Protein AF-A0A2I5HT33-F1 (afdb_monomer_lite)

Organism: Faucicola osloensis (NCBI:txid34062)

Secondary structure (DSSP, 8-state):
-------------------------------B--SS--TTSEEEPBSEEEEEEEEE---TT-TT-S-SSEEEE-HHHHTTS---GGG--TT--EEEETT-SSHHHHHHHTT----TTSEE--EEEEEEEEEEEEE-S--S---EEEEEEEEEE----EEPPPTT-

Radius of gyration: 26.18 Å; chains: 1; bounding box: 83×43×83 Å

Sequence (165 aa):
MINSTHRFTASITLLVAASLVSFTTNAQIPLKAPKKANKDGLYYYTGSVTVSGNAEFTHPEDDITPCFLCFHADSASSKLIPRVKSDGREGNAWFTFSNGEFKNNTYRLLDMSINTNKCYAPLPMTVQINNYRADLAETETIDDAKLVKVIKKGNLKEVKCTENF

Structure (mmCIF, N/CA/C/O backbone):
data_AF-A0A2I5HT33-F1
#
_entry.id   AF-A0A2I5HT33-F1
#
loop_
_atom_site.group_PDB
_atom_site.id
_atom_site.type_symbol
_atom_site.label_atom_id
_atom_site.label_alt_id
_atom_site.label_comp_id
_atom_site.label_asym_id
_atom_site.label_entity_id
_atom_site.label_seq_id
_atom_site.pdbx_PDB_ins_code
_atom_site.Cartn_x
_atom_site.Cartn_y
_atom_site.Cartn_z
_atom_site.occupancy
_atom_site.B_iso_or_equiv
_atom_site.auth_seq_id
_atom_site.auth_comp_id
_atom_site.auth_asym_id
_atom_site.auth_atom_id
_atom_site.pdbx_PDB_model_num
ATOM 1 N N . MET A 1 1 ? -66.513 -2.764 63.919 1.00 42.09 1 MET A N 1
ATOM 2 C CA . MET A 1 1 ? -65.987 -3.795 62.994 1.00 42.09 1 MET A CA 1
ATOM 3 C C . MET A 1 1 ? -66.628 -3.468 61.647 1.00 42.09 1 MET A C 1
ATOM 5 O O . MET A 1 1 ? -67.842 -3.418 61.622 1.00 42.09 1 MET A O 1
ATOM 9 N N . ILE A 1 2 ? -65.967 -3.045 60.569 1.00 40.34 2 ILE A N 1
ATOM 10 C CA . ILE A 1 2 ? -64.711 -3.466 59.935 1.00 40.34 2 ILE A CA 1
ATOM 11 C C . ILE A 1 2 ? -64.118 -2.253 59.178 1.00 40.34 2 ILE A C 1
ATOM 13 O O . ILE A 1 2 ? -64.851 -1.494 58.552 1.00 40.34 2 ILE A O 1
ATOM 17 N N . ASN A 1 3 ? -62.794 -2.093 59.264 1.00 42.59 3 ASN A N 1
ATOM 18 C CA . ASN A 1 3 ? -61.955 -1.197 58.457 1.00 42.59 3 ASN A CA 1
ATOM 19 C C . ASN A 1 3 ? -61.896 -1.678 56.998 1.00 42.59 3 ASN A C 1
ATOM 21 O O . ASN A 1 3 ? -61.686 -2.868 56.780 1.00 42.59 3 ASN A O 1
ATOM 25 N N . SER A 1 4 ? -61.914 -0.776 56.013 1.00 40.22 4 SER A N 1
ATOM 26 C CA . SER A 1 4 ? -61.294 -1.063 54.709 1.00 40.22 4 SER A CA 1
ATOM 27 C C . SER A 1 4 ? -60.836 0.222 54.022 1.00 40.22 4 SER A C 1
ATOM 29 O O . SER A 1 4 ? -61.619 0.954 53.423 1.00 40.22 4 SER A O 1
ATOM 31 N N . THR A 1 5 ? -59.542 0.505 54.137 1.00 48.00 5 THR A N 1
ATOM 32 C CA . THR A 1 5 ? -58.817 1.498 53.344 1.00 48.00 5 THR A CA 1
ATOM 33 C C . THR A 1 5 ? -58.177 0.783 52.155 1.00 48.00 5 THR A C 1
ATOM 35 O O . THR A 1 5 ? -57.233 0.012 52.314 1.00 48.00 5 THR A O 1
ATOM 38 N N . HIS A 1 6 ? -58.679 1.035 50.946 1.00 40.09 6 HIS A N 1
ATOM 39 C CA . HIS A 1 6 ? -58.070 0.529 49.717 1.00 40.09 6 HIS A CA 1
ATOM 40 C C . HIS A 1 6 ? -56.838 1.369 49.358 1.00 40.09 6 HIS A C 1
ATOM 42 O O . HIS A 1 6 ? -56.948 2.549 49.029 1.00 40.09 6 HIS A O 1
ATOM 48 N N . ARG A 1 7 ? -55.650 0.759 49.426 1.00 46.00 7 ARG A N 1
ATOM 49 C CA . ARG A 1 7 ? -54.407 1.318 48.882 1.00 46.00 7 ARG A CA 1
ATOM 50 C C . ARG A 1 7 ? -54.241 0.835 47.442 1.00 46.00 7 ARG A C 1
ATOM 52 O O . ARG A 1 7 ? -54.091 -0.359 47.212 1.00 46.00 7 ARG A O 1
ATOM 59 N N . PHE A 1 8 ? -54.251 1.763 46.489 1.00 44.84 8 PHE A N 1
ATOM 60 C CA . PHE A 1 8 ? -53.827 1.512 45.112 1.00 44.84 8 PHE A CA 1
ATOM 61 C C . PHE A 1 8 ? -52.299 1.587 45.042 1.00 44.84 8 PHE A C 1
ATOM 63 O O . PHE A 1 8 ? -51.712 2.662 45.132 1.00 44.84 8 PHE A O 1
ATOM 70 N N . THR A 1 9 ? -51.643 0.442 44.893 1.00 46.91 9 THR A N 1
ATOM 71 C CA . THR A 1 9 ? -50.237 0.355 44.485 1.00 46.91 9 THR A CA 1
ATOM 72 C C . THR A 1 9 ? -50.165 0.354 42.962 1.00 46.91 9 THR A C 1
ATOM 74 O O . THR A 1 9 ? -50.512 -0.637 42.325 1.00 46.91 9 THR A O 1
ATOM 77 N N . ALA A 1 10 ? -49.724 1.468 42.377 1.00 43.59 10 ALA A N 1
ATOM 78 C CA . ALA A 1 10 ? -49.346 1.547 40.972 1.00 43.59 10 ALA A CA 1
ATOM 79 C C . ALA A 1 10 ? -47.898 1.057 40.820 1.00 43.59 10 ALA A C 1
ATOM 81 O O . ALA A 1 10 ? -46.959 1.708 41.278 1.00 43.59 10 ALA A O 1
ATOM 82 N N . SER A 1 11 ? -47.711 -0.111 40.208 1.00 45.34 11 SER A N 1
ATOM 83 C CA . SER A 1 11 ? -46.389 -0.621 39.843 1.00 45.34 11 SER A CA 1
ATOM 84 C C . SER A 1 11 ? -45.917 0.055 38.555 1.00 45.34 11 SER A C 1
ATOM 86 O O . SER A 1 11 ? -46.491 -0.154 37.491 1.00 45.34 11 SER A O 1
ATOM 88 N N . ILE A 1 12 ? -44.863 0.866 38.652 1.00 51.16 12 ILE A N 1
ATOM 89 C CA . ILE A 1 12 ? -44.144 1.429 37.503 1.00 51.16 12 ILE A CA 1
ATOM 90 C C . ILE A 1 12 ? -43.200 0.345 36.979 1.00 51.16 12 ILE A C 1
ATOM 92 O O . ILE A 1 12 ? -42.192 0.029 37.609 1.00 51.16 12 ILE A O 1
ATOM 96 N N . THR A 1 13 ? -43.532 -0.252 35.837 1.00 50.88 13 THR A N 1
ATOM 97 C CA . THR A 1 13 ? -42.639 -1.178 35.131 1.00 50.88 13 THR A CA 1
ATOM 98 C C . THR A 1 13 ? -41.750 -0.372 34.187 1.00 50.88 13 THR A C 1
ATOM 100 O 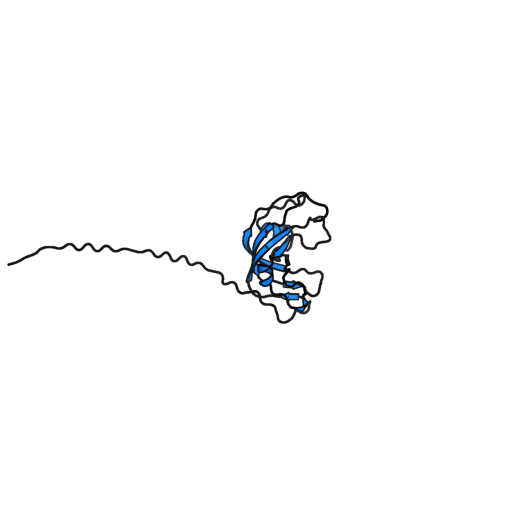O . THR A 1 13 ? -42.196 0.093 33.141 1.00 50.88 13 THR A O 1
ATOM 103 N N . LEU A 1 14 ? -40.488 -0.173 34.567 1.00 45.00 14 LEU A N 1
ATOM 104 C CA . LEU A 1 14 ? -39.481 0.475 33.728 1.00 45.00 14 LEU A CA 1
ATOM 105 C C . LEU A 1 14 ? -38.883 -0.577 32.774 1.00 45.00 14 LEU A C 1
ATOM 107 O O . LEU A 1 14 ? -38.038 -1.373 33.179 1.00 45.00 14 LEU A O 1
ATOM 111 N N . LEU A 1 15 ? -39.337 -0.621 31.517 1.00 46.19 15 LEU A N 1
ATOM 112 C CA . LEU A 1 15 ? -38.682 -1.418 30.474 1.00 46.19 15 LEU A CA 1
ATOM 113 C C . LEU A 1 15 ? -37.423 -0.681 29.995 1.00 46.19 15 LEU A C 1
ATOM 115 O O . LEU A 1 15 ? -37.506 0.300 29.260 1.00 46.19 15 LEU A O 1
ATOM 119 N N . VAL A 1 16 ? -36.249 -1.168 30.394 1.00 50.69 16 VAL A N 1
ATOM 120 C CA . VAL A 1 16 ? -34.968 -0.745 29.815 1.00 50.69 16 VAL A CA 1
ATOM 121 C C . VAL A 1 16 ? -34.714 -1.600 28.575 1.00 50.69 16 VAL A C 1
ATOM 123 O O . VAL A 1 16 ? -34.334 -2.765 28.675 1.00 50.69 16 VAL A O 1
ATOM 126 N N . ALA A 1 17 ? -34.950 -1.032 27.393 1.00 54.75 17 ALA A N 1
ATOM 127 C CA . ALA A 1 17 ? -34.576 -1.652 26.128 1.00 54.75 17 ALA A CA 1
ATOM 128 C C . ALA A 1 17 ? -33.052 -1.550 25.941 1.00 54.75 17 ALA A C 1
ATOM 130 O O . ALA A 1 17 ? -32.533 -0.541 25.468 1.00 54.75 17 ALA A O 1
ATOM 131 N N . ALA A 1 18 ? -32.321 -2.591 26.340 1.00 53.06 18 ALA A N 1
ATOM 132 C CA . ALA A 1 18 ? -30.905 -2.734 26.027 1.00 53.06 18 ALA A CA 1
ATOM 133 C C . ALA A 1 18 ? -30.754 -3.165 24.558 1.00 53.06 18 ALA A C 1
ATOM 135 O O . ALA A 1 18 ? -30.772 -4.351 24.232 1.00 53.06 18 ALA A O 1
ATOM 136 N N . SER A 1 19 ? -30.635 -2.198 23.651 1.00 53.69 19 SER A N 1
ATOM 137 C CA . SER A 1 19 ? -30.262 -2.448 22.259 1.00 53.69 19 SER A CA 1
ATOM 138 C C . SER A 1 19 ? -28.804 -2.912 22.196 1.00 53.69 19 SER A C 1
ATOM 140 O O . SER A 1 19 ? -27.875 -2.104 22.220 1.00 53.69 19 SER A O 1
ATOM 142 N N . LEU A 1 20 ? -28.608 -4.231 22.145 1.00 50.53 20 LEU A N 1
ATOM 143 C CA . LEU A 1 20 ? -27.329 -4.878 21.860 1.00 50.53 20 LEU A CA 1
ATOM 144 C C . LEU A 1 20 ? -26.920 -4.555 20.419 1.00 50.53 20 LEU A C 1
ATOM 146 O O . LEU A 1 20 ? -27.348 -5.209 19.471 1.00 50.53 20 LEU A O 1
ATOM 150 N N . VAL A 1 21 ? -26.085 -3.533 20.247 1.00 54.97 21 VAL A N 1
ATOM 151 C CA . VAL A 1 21 ? -25.397 -3.300 18.977 1.00 54.97 21 VAL A CA 1
ATOM 152 C C . VAL A 1 21 ? -24.283 -4.340 18.890 1.00 54.97 21 VAL A C 1
ATOM 154 O O . VAL A 1 21 ? -23.223 -4.192 19.497 1.00 54.97 21 VAL A O 1
ATOM 157 N N . SER A 1 22 ? -24.539 -5.445 18.191 1.00 42.88 22 SER A N 1
ATOM 158 C CA . SER A 1 22 ? -23.513 -6.440 17.883 1.00 42.88 22 SER A CA 1
ATOM 159 C C . SER A 1 22 ? -22.503 -5.829 16.912 1.00 42.88 22 SER A C 1
ATOM 161 O O . SER A 1 22 ? -22.657 -5.909 15.696 1.00 42.88 22 SER A O 1
ATOM 163 N N . PHE A 1 23 ? -21.450 -5.208 17.440 1.00 48.16 23 PHE A N 1
ATOM 164 C CA . PHE A 1 23 ? -20.269 -4.890 16.648 1.00 48.16 23 PHE A CA 1
ATOM 165 C C . PHE A 1 23 ? -19.558 -6.208 16.337 1.00 48.16 23 PHE A C 1
ATOM 167 O O . PHE A 1 23 ? -18.819 -6.736 17.165 1.00 48.16 23 PHE A O 1
ATOM 174 N N . THR A 1 24 ? -19.783 -6.768 15.148 1.00 44.75 24 THR A N 1
ATOM 175 C CA . THR A 1 24 ? -18.932 -7.839 14.624 1.00 44.75 24 THR A CA 1
ATOM 176 C C . THR A 1 24 ? -17.571 -7.229 14.304 1.00 44.75 24 THR A C 1
ATOM 178 O O . THR A 1 24 ? -17.314 -6.765 13.189 1.00 44.75 24 THR A O 1
ATOM 181 N N . THR A 1 25 ? -16.692 -7.157 15.299 1.00 50.66 25 THR A N 1
ATOM 182 C CA . THR A 1 25 ? -15.283 -6.878 15.059 1.00 50.66 25 THR A CA 1
ATOM 183 C C . THR A 1 25 ? -14.724 -8.092 14.324 1.00 50.66 25 THR A C 1
ATOM 185 O O . THR A 1 25 ? -14.567 -9.169 14.892 1.00 50.66 25 THR A O 1
ATOM 188 N N . ASN A 1 26 ? -14.477 -7.956 13.018 1.00 55.03 26 ASN A N 1
ATOM 189 C CA . ASN A 1 26 ? -13.692 -8.950 12.290 1.00 55.03 26 ASN A CA 1
ATOM 190 C C . ASN A 1 26 ? -12.334 -9.024 12.993 1.00 55.03 26 ASN A C 1
ATOM 192 O O . ASN A 1 26 ? -11.551 -8.075 12.905 1.00 55.03 26 ASN A O 1
ATOM 196 N N . ALA A 1 27 ? -12.091 -10.104 13.738 1.00 56.97 27 ALA A N 1
ATOM 197 C CA . ALA A 1 27 ? -10.842 -10.305 14.449 1.00 56.97 27 ALA A CA 1
ATOM 198 C C . ALA A 1 27 ? -9.693 -10.236 13.434 1.00 56.97 27 ALA A C 1
ATOM 200 O O . ALA A 1 27 ? -9.625 -11.033 12.497 1.00 56.97 27 ALA A O 1
ATOM 201 N N . GLN A 1 28 ? -8.822 -9.238 13.579 1.00 69.38 28 GLN A N 1
ATOM 202 C CA . GLN A 1 28 ? -7.621 -9.128 12.761 1.00 69.38 28 GLN A CA 1
ATOM 203 C C . GLN A 1 28 ? -6.701 -10.293 13.127 1.00 69.38 28 GLN A C 1
ATOM 205 O O . GLN A 1 28 ? -6.290 -10.427 14.277 1.00 69.38 28 GLN A O 1
ATOM 210 N N . ILE A 1 29 ? -6.397 -11.150 12.155 1.00 78.69 29 ILE A N 1
ATOM 211 C CA . ILE A 1 29 ? -5.410 -12.219 12.316 1.00 78.69 29 ILE A CA 1
ATOM 212 C C . ILE A 1 29 ? -4.091 -11.657 11.791 1.00 78.69 29 ILE A C 1
ATOM 214 O O . ILE A 1 29 ? -3.992 -11.497 10.579 1.00 78.69 29 ILE A O 1
ATOM 218 N N . PRO A 1 30 ? -3.082 -11.368 12.630 1.00 84.56 30 PRO A N 1
ATOM 219 C CA . PRO A 1 30 ? -1.827 -10.787 12.159 1.00 84.56 30 PRO A CA 1
ATOM 220 C C . PRO A 1 30 ? -1.242 -11.574 10.986 1.00 84.56 30 PRO A C 1
ATOM 222 O O . PRO A 1 30 ? -1.334 -12.807 10.966 1.00 84.56 30 PRO A O 1
ATOM 225 N N . LEU A 1 31 ? -0.641 -10.870 10.023 1.00 87.88 31 LEU A N 1
ATOM 226 C CA . LEU A 1 31 ? 0.061 -11.529 8.928 1.00 87.88 31 LEU A CA 1
ATOM 227 C C . LEU A 1 31 ? 1.173 -12.418 9.493 1.00 87.88 31 LEU A C 1
ATOM 229 O O . LEU A 1 31 ? 1.897 -12.028 10.409 1.00 87.88 31 LEU A O 1
ATOM 233 N N . LYS A 1 32 ? 1.303 -13.626 8.945 1.00 85.88 32 LYS A N 1
ATOM 234 C CA . LYS A 1 32 ? 2.338 -14.588 9.333 1.00 85.88 32 LYS A CA 1
ATOM 235 C C . LYS A 1 32 ? 3.192 -14.947 8.131 1.00 85.88 32 LYS A C 1
ATOM 237 O O . LYS A 1 32 ? 2.658 -15.387 7.114 1.00 85.88 32 LYS A O 1
ATOM 242 N N . ALA A 1 33 ? 4.504 -14.778 8.284 1.00 82.19 33 ALA A N 1
ATOM 243 C CA . ALA A 1 33 ? 5.479 -15.195 7.288 1.00 82.19 33 ALA A CA 1
ATOM 244 C C . ALA A 1 33 ? 5.497 -16.723 7.152 1.00 82.19 33 ALA A C 1
ATOM 246 O O . ALA A 1 33 ? 5.469 -17.424 8.174 1.00 82.19 33 ALA A O 1
ATOM 247 N N . PRO A 1 34 ? 5.570 -17.263 5.924 1.00 81.06 34 PRO A N 1
ATOM 248 C CA . PRO A 1 34 ? 5.811 -18.681 5.749 1.00 81.06 34 PRO A CA 1
ATOM 249 C C . PRO A 1 34 ? 7.261 -19.007 6.136 1.00 81.06 34 PRO A C 1
ATOM 251 O O . PRO A 1 34 ? 8.149 -18.156 6.109 1.00 81.06 34 PRO A O 1
ATOM 254 N N . LYS A 1 35 ? 7.522 -20.269 6.496 1.00 77.69 35 LYS A N 1
ATOM 255 C CA . LYS A 1 35 ? 8.880 -20.715 6.863 1.00 77.69 35 LYS A CA 1
ATOM 256 C C . LYS A 1 35 ? 9.836 -20.779 5.667 1.00 77.69 35 LYS A C 1
ATOM 258 O O . LYS A 1 35 ? 11.045 -20.791 5.874 1.00 77.69 35 LYS A O 1
ATOM 263 N N . LYS A 1 36 ? 9.301 -20.913 4.451 1.00 76.69 36 LYS A N 1
ATOM 264 C CA . LYS A 1 36 ? 10.038 -21.034 3.188 1.00 76.69 36 LYS A CA 1
ATOM 265 C C . LYS A 1 36 ? 9.211 -20.423 2.057 1.00 76.69 36 LYS A C 1
ATOM 267 O O . LYS A 1 36 ? 7.982 -20.422 2.147 1.00 76.69 36 LYS A O 1
ATOM 272 N N . ALA A 1 37 ? 9.892 -19.968 1.011 1.00 79.31 37 ALA A N 1
ATOM 273 C CA . ALA A 1 37 ? 9.272 -19.619 -0.260 1.00 79.31 37 ALA A CA 1
ATOM 274 C C . ALA A 1 37 ? 8.588 -20.835 -0.911 1.00 79.31 37 ALA A C 1
ATOM 276 O O . ALA A 1 37 ? 8.889 -21.988 -0.575 1.00 79.31 37 ALA A O 1
ATOM 277 N N . ASN A 1 38 ? 7.710 -20.579 -1.879 1.00 80.75 38 ASN A N 1
ATOM 278 C CA . ASN A 1 38 ? 7.299 -21.592 -2.845 1.00 80.75 38 ASN A CA 1
ATOM 279 C C . ASN A 1 38 ? 8.460 -21.921 -3.819 1.00 80.75 38 ASN A C 1
ATOM 281 O O . ASN A 1 38 ? 9.578 -21.423 -3.677 1.00 80.75 38 ASN A O 1
ATOM 285 N N . LYS A 1 39 ? 8.202 -22.779 -4.814 1.00 76.69 39 LYS A N 1
ATOM 286 C CA . LYS A 1 39 ? 9.210 -23.176 -5.814 1.00 76.69 39 LYS A CA 1
ATOM 287 C C . LYS A 1 39 ? 9.699 -22.019 -6.698 1.00 76.69 39 LYS A C 1
ATOM 289 O O . LYS A 1 39 ? 10.794 -22.125 -7.233 1.00 76.69 39 LYS A O 1
ATOM 294 N N . ASP A 1 40 ? 8.925 -20.943 -6.787 1.00 77.69 40 ASP A N 1
ATOM 295 C CA . ASP A 1 40 ? 9.178 -19.780 -7.643 1.00 77.69 40 ASP A CA 1
ATOM 296 C C . ASP A 1 40 ? 9.819 -18.614 -6.866 1.00 77.69 40 ASP A C 1
ATOM 298 O O . ASP A 1 40 ? 9.939 -17.515 -7.388 1.00 77.69 40 ASP A O 1
ATOM 302 N N . GLY A 1 41 ? 10.209 -18.821 -5.600 1.00 78.69 41 GLY A N 1
ATOM 303 C CA . GLY A 1 41 ? 10.821 -17.774 -4.771 1.00 78.69 41 GLY A CA 1
ATOM 304 C C . GLY A 1 41 ? 9.829 -16.812 -4.102 1.00 78.69 41 GLY A C 1
ATOM 305 O O . GLY A 1 41 ? 10.245 -15.886 -3.405 1.00 78.69 41 GLY A O 1
ATOM 306 N N . LEU A 1 42 ? 8.525 -17.071 -4.225 1.00 84.81 42 LEU A N 1
ATOM 307 C CA . LEU A 1 42 ? 7.456 -16.240 -3.678 1.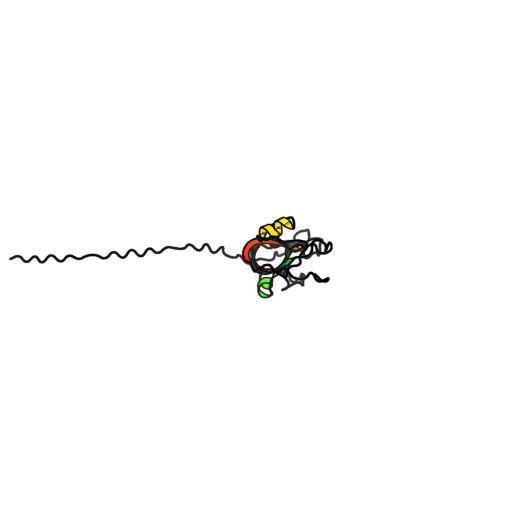00 84.81 42 LEU A CA 1
ATOM 308 C C . LEU A 1 42 ? 7.080 -16.664 -2.254 1.00 84.81 42 LEU A C 1
ATOM 310 O O . LEU A 1 42 ? 6.913 -17.850 -1.944 1.00 84.81 42 LEU A O 1
ATOM 314 N N . TYR A 1 43 ? 6.883 -15.682 -1.379 1.00 88.00 43 TYR A N 1
ATOM 315 C CA . TYR A 1 43 ? 6.452 -15.883 0.003 1.00 88.00 43 TYR A CA 1
ATOM 316 C C . TYR A 1 43 ? 4.979 -15.508 0.147 1.00 88.00 43 TYR A C 1
ATOM 318 O O . TYR A 1 43 ? 4.615 -14.349 -0.021 1.00 88.00 43 TYR A O 1
ATOM 326 N N . TYR A 1 44 ? 4.133 -16.476 0.505 1.00 88.75 44 TYR A N 1
ATOM 327 C CA . TYR A 1 44 ? 2.693 -16.278 0.695 1.00 88.75 44 TYR A CA 1
ATOM 328 C C . TYR A 1 44 ? 2.348 -16.182 2.177 1.00 88.75 44 TYR A C 1
ATOM 330 O O . TYR A 1 44 ? 2.529 -17.133 2.941 1.00 88.75 44 TYR A O 1
ATOM 338 N N . TYR A 1 45 ? 1.822 -15.034 2.576 1.00 90.25 45 TYR A N 1
ATOM 339 C CA . TYR A 1 45 ? 1.484 -14.725 3.952 1.00 90.25 45 TYR A CA 1
ATOM 340 C C . TYR A 1 45 ? 0.003 -14.971 4.207 1.00 90.25 45 TYR A C 1
ATOM 342 O O . TYR A 1 45 ? -0.869 -14.596 3.423 1.00 90.25 45 TYR A O 1
ATOM 350 N N . THR A 1 46 ? -0.293 -15.564 5.360 1.00 88.62 46 THR A N 1
ATOM 351 C CA . THR A 1 46 ? -1.670 -15.795 5.814 1.00 88.62 46 THR A CA 1
ATOM 352 C C . THR A 1 46 ? -2.078 -14.762 6.853 1.00 88.62 46 THR A C 1
ATOM 354 O O . THR A 1 46 ? -1.240 -14.349 7.653 1.00 88.62 46 THR A O 1
ATOM 357 N N . GLY A 1 47 ? -3.366 -14.426 6.909 1.00 91.56 47 GLY A N 1
ATOM 358 C CA . GLY A 1 47 ? -3.931 -13.485 7.877 1.00 91.56 47 GLY A CA 1
ATOM 359 C C . GLY A 1 47 ? -4.509 -12.239 7.209 1.00 91.56 47 GLY A C 1
ATOM 360 O O . GLY A 1 47 ? -4.611 -12.159 5.987 1.00 91.56 47 GLY A O 1
ATOM 361 N N . SER A 1 48 ? -4.910 -11.273 8.025 1.00 93.69 48 SER A N 1
ATOM 362 C CA . SER A 1 48 ? -5.389 -9.963 7.610 1.00 93.69 48 SER A CA 1
ATOM 363 C C . SER A 1 48 ? -4.948 -8.886 8.593 1.00 93.69 48 SER A C 1
ATOM 365 O O . SER A 1 48 ? -5.064 -9.039 9.808 1.00 93.69 48 SER A O 1
ATOM 367 N N . VAL A 1 49 ? -4.504 -7.758 8.056 1.00 95.12 49 VAL A N 1
ATOM 368 C CA . VAL A 1 49 ? -3.994 -6.636 8.838 1.00 95.12 49 VAL A CA 1
ATOM 369 C C . VAL A 1 49 ? -4.585 -5.329 8.332 1.00 95.12 49 VAL A C 1
ATOM 371 O O . VAL A 1 49 ? -4.901 -5.195 7.149 1.00 95.12 49 VAL A O 1
ATOM 374 N N . THR A 1 50 ? -4.753 -4.366 9.234 1.00 96.06 50 THR A N 1
ATOM 375 C CA . THR A 1 50 ? -5.021 -2.977 8.863 1.00 96.06 50 THR A CA 1
ATOM 376 C C . THR A 1 50 ? -3.725 -2.193 8.868 1.00 96.06 50 THR A C 1
ATOM 378 O O . THR A 1 50 ? -3.021 -2.180 9.874 1.00 96.06 50 THR A O 1
ATOM 381 N N . VAL A 1 51 ? -3.444 -1.528 7.755 1.00 95.94 51 VAL A N 1
ATOM 382 C CA . VAL A 1 51 ? -2.241 -0.727 7.547 1.00 95.94 51 VAL A CA 1
ATOM 383 C C . VAL A 1 51 ? -2.617 0.667 7.071 1.00 95.94 51 VAL A C 1
ATOM 385 O O . VAL A 1 51 ? -3.574 0.845 6.315 1.00 95.94 51 VAL A O 1
ATOM 388 N N . SER A 1 52 ? -1.865 1.651 7.542 1.00 97.44 52 SER A N 1
ATOM 389 C CA . SER A 1 52 ? -1.903 3.037 7.093 1.00 97.44 52 SER A CA 1
ATOM 390 C C . SER A 1 52 ? -0.673 3.338 6.243 1.00 97.44 52 SER A C 1
ATOM 392 O O . SER A 1 52 ? 0.370 2.697 6.381 1.00 97.44 52 SER A O 1
ATOM 394 N N . GLY A 1 53 ? -0.812 4.286 5.327 1.00 96.56 53 GLY A N 1
ATOM 395 C CA . GLY A 1 53 ? 0.224 4.604 4.358 1.00 96.56 53 GLY A CA 1
ATOM 396 C C . GLY A 1 53 ? -0.268 5.578 3.302 1.00 96.56 53 GLY A C 1
ATOM 397 O O . GLY A 1 53 ? -1.284 6.253 3.495 1.00 96.56 53 GLY A O 1
ATOM 398 N N . ASN A 1 54 ? 0.439 5.624 2.180 1.00 94.94 54 ASN A N 1
ATOM 399 C CA . ASN A 1 54 ? 0.041 6.404 1.018 1.00 94.94 54 ASN A CA 1
ATOM 400 C C . ASN A 1 54 ? -0.113 5.509 -0.208 1.00 94.94 54 ASN A C 1
ATOM 402 O O . ASN A 1 54 ? 0.695 4.612 -0.429 1.00 94.94 54 ASN A O 1
ATOM 406 N N . ALA A 1 55 ? -1.144 5.775 -1.002 1.00 91.50 55 ALA A N 1
ATOM 407 C CA . ALA A 1 55 ? -1.259 5.255 -2.350 1.00 91.50 55 ALA A CA 1
ATOM 408 C C . ALA A 1 55 ? -0.599 6.249 -3.318 1.00 91.50 55 ALA A C 1
ATOM 410 O O . ALA A 1 55 ? -0.989 7.416 -3.376 1.00 91.50 55 ALA A O 1
ATOM 411 N N . GLU A 1 56 ? 0.412 5.792 -4.040 1.00 88.12 56 GLU A N 1
ATOM 412 C CA . GLU A 1 56 ? 1.184 6.560 -5.011 1.00 88.12 56 GLU A CA 1
ATOM 413 C C . GLU A 1 56 ? 0.806 6.139 -6.425 1.00 88.12 56 GLU A C 1
ATOM 415 O O . GLU A 1 56 ? 0.506 4.972 -6.676 1.00 88.12 56 GLU A O 1
ATOM 420 N N . PHE A 1 57 ? 0.775 7.112 -7.331 1.00 81.06 57 PHE A N 1
ATOM 421 C CA . PHE A 1 57 ? 0.303 6.949 -8.698 1.00 81.06 57 PHE A CA 1
ATOM 422 C C . PHE A 1 57 ? 1.456 7.240 -9.641 1.00 81.06 57 PHE A C 1
ATOM 424 O O . PHE A 1 57 ? 1.970 8.355 -9.635 1.00 81.06 57 PHE A O 1
ATOM 431 N N . THR A 1 58 ? 1.804 6.273 -10.476 1.00 72.56 58 THR A N 1
ATOM 432 C CA . THR A 1 58 ? 2.795 6.485 -11.530 1.00 72.56 58 THR A CA 1
ATOM 433 C C . THR A 1 58 ? 2.106 6.894 -12.833 1.00 72.56 58 THR A C 1
ATOM 435 O O . THR A 1 58 ? 0.968 6.469 -13.114 1.00 72.56 58 THR A O 1
ATOM 438 N N . HIS A 1 59 ? 2.755 7.761 -13.616 1.00 64.38 59 HIS A N 1
ATOM 439 C CA . HIS A 1 59 ? 2.189 8.240 -14.869 1.00 64.38 59 HIS A CA 1
ATOM 440 C C . HIS A 1 59 ? 2.121 7.072 -15.869 1.00 64.38 59 HIS A C 1
ATOM 442 O O . HIS A 1 59 ? 3.008 6.226 -15.903 1.00 64.38 59 HIS A O 1
ATOM 448 N N . PRO A 1 60 ? 1.056 6.954 -16.685 1.00 53.16 60 PRO A N 1
ATOM 449 C CA . PRO A 1 60 ? 0.964 5.879 -17.676 1.00 53.16 60 PRO A CA 1
ATOM 450 C C . PRO A 1 60 ? 2.066 5.881 -18.738 1.00 53.16 60 PRO A C 1
ATOM 452 O O . PRO A 1 60 ? 2.185 4.886 -19.435 1.00 53.16 60 PRO A O 1
ATOM 455 N N . GLU A 1 61 ? 2.790 6.989 -18.890 1.00 57.88 61 GLU A N 1
ATOM 456 C CA . GLU A 1 61 ? 3.884 7.129 -19.860 1.00 57.88 61 GLU A CA 1
ATOM 457 C C . GLU A 1 61 ? 5.228 6.654 -19.291 1.00 57.88 61 GLU A C 1
ATOM 459 O O . GLU A 1 61 ? 6.184 6.465 -20.041 1.00 57.88 61 GLU A O 1
ATOM 464 N N . ASP A 1 62 ? 5.288 6.394 -17.981 1.00 58.97 62 ASP A N 1
ATOM 465 C CA . ASP A 1 62 ? 6.450 5.801 -17.333 1.00 58.97 62 ASP A CA 1
ATOM 466 C C . ASP A 1 62 ? 6.406 4.282 -17.555 1.00 58.97 62 ASP A C 1
ATOM 468 O O . ASP A 1 62 ? 6.077 3.498 -16.663 1.00 58.97 62 ASP A O 1
ATOM 472 N N . ASP A 1 63 ? 6.748 3.858 -18.773 1.00 50.34 63 ASP A N 1
ATOM 473 C CA . ASP A 1 63 ? 6.798 2.450 -19.214 1.00 50.34 63 ASP A CA 1
ATOM 474 C C . ASP A 1 63 ? 7.777 1.575 -18.397 1.00 50.34 63 ASP A C 1
ATOM 476 O O . ASP A 1 63 ? 7.869 0.363 -18.597 1.00 50.34 63 ASP A O 1
ATOM 480 N N . ILE A 1 64 ? 8.534 2.178 -17.477 1.00 50.59 64 ILE A N 1
ATOM 481 C CA . ILE A 1 64 ? 9.605 1.534 -16.712 1.00 50.59 64 ILE A CA 1
ATOM 482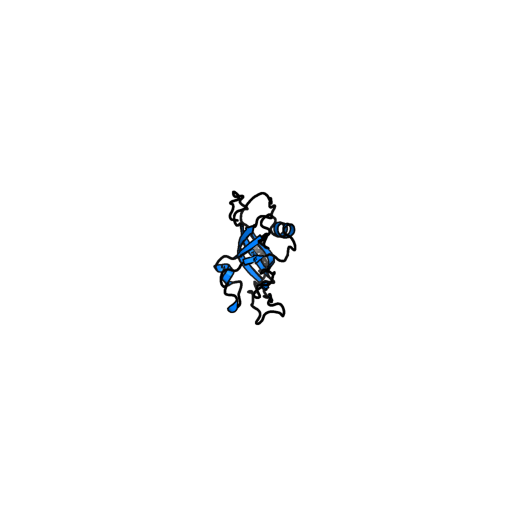 C C . ILE A 1 64 ? 9.107 1.038 -15.346 1.00 50.59 64 ILE A C 1
ATOM 484 O O . ILE A 1 64 ? 9.712 0.132 -14.771 1.00 50.59 64 ILE A O 1
ATOM 488 N N . THR A 1 65 ? 7.996 1.570 -14.823 1.00 55.03 65 THR A N 1
ATOM 489 C CA . THR A 1 65 ? 7.542 1.218 -13.472 1.00 55.03 65 THR A CA 1
ATOM 490 C C . THR A 1 65 ? 6.330 0.292 -13.541 1.00 55.03 65 THR A C 1
ATOM 492 O O . THR A 1 65 ? 5.235 0.730 -13.896 1.00 55.03 65 THR A O 1
ATOM 495 N N . PRO A 1 66 ? 6.450 -0.977 -13.116 1.00 55.81 66 PRO A N 1
ATOM 496 C CA . PRO A 1 66 ? 5.366 -1.959 -13.207 1.00 55.81 66 PRO A CA 1
ATOM 497 C C . PRO A 1 66 ? 4.202 -1.693 -12.223 1.00 55.81 66 PRO A C 1
ATOM 499 O O . PRO A 1 66 ? 3.325 -2.534 -12.029 1.00 55.81 66 PRO A O 1
ATOM 502 N N . CYS A 1 67 ? 4.165 -0.511 -11.597 1.00 66.38 67 CYS A N 1
ATOM 503 C CA . CYS A 1 67 ? 3.240 -0.148 -10.539 1.00 66.38 67 CYS A CA 1
ATOM 504 C C . CYS A 1 67 ? 2.456 1.141 -10.838 1.00 66.38 67 CYS A C 1
ATOM 506 O O . CYS A 1 67 ? 2.819 2.227 -10.409 1.00 66.38 67 CYS A O 1
ATOM 508 N N . PHE A 1 68 ? 1.301 1.027 -11.499 1.00 74.25 68 PHE A N 1
ATOM 509 C CA . PHE A 1 68 ? 0.400 2.175 -11.717 1.00 74.25 68 PHE A CA 1
ATOM 510 C C . PHE A 1 68 ? -0.255 2.719 -10.435 1.00 74.25 68 PHE A C 1
ATOM 512 O O . PHE A 1 68 ? -0.787 3.835 -10.430 1.00 74.25 68 PHE A O 1
ATOM 519 N N . LEU A 1 69 ? -0.296 1.899 -9.382 1.00 82.44 69 LEU A N 1
ATOM 520 C CA . LEU A 1 69 ? -0.731 2.283 -8.047 1.00 82.44 69 LEU A CA 1
ATOM 521 C C . LEU A 1 69 ? -0.004 1.438 -6.994 1.00 82.44 69 LEU A C 1
ATOM 523 O O . LEU A 1 69 ? -0.311 0.252 -6.838 1.00 82.44 69 LEU A O 1
ATOM 527 N N . CYS A 1 70 ? 0.894 2.066 -6.243 1.00 87.69 70 CYS A N 1
ATOM 528 C CA . CYS A 1 70 ? 1.654 1.432 -5.169 1.00 87.69 70 CYS A CA 1
ATOM 529 C C . CYS A 1 70 ? 1.154 1.916 -3.815 1.00 87.69 70 CYS A C 1
ATOM 531 O O . CYS A 1 70 ? 0.951 3.107 -3.610 1.00 87.69 70 CYS A O 1
ATOM 533 N N . PHE A 1 71 ? 0.959 1.005 -2.867 1.00 92.62 71 PHE A N 1
ATOM 534 C CA . PHE A 1 71 ? 0.697 1.375 -1.485 1.00 92.62 71 PHE A CA 1
ATOM 535 C C . PHE A 1 71 ? 1.989 1.285 -0.680 1.00 92.62 71 PHE A C 1
ATOM 537 O O . PHE A 1 71 ? 2.525 0.194 -0.503 1.00 92.62 71 PHE A O 1
ATOM 544 N N . HIS A 1 72 ? 2.454 2.415 -0.156 1.00 93.75 72 HIS A N 1
ATOM 545 C CA . HIS A 1 72 ? 3.606 2.511 0.736 1.00 93.75 72 HIS A CA 1
ATOM 546 C C . HIS A 1 72 ? 3.114 2.604 2.176 1.00 93.75 72 HIS A C 1
ATOM 548 O O . HIS A 1 72 ? 2.529 3.614 2.580 1.00 93.75 72 HIS A O 1
ATOM 554 N N . ALA A 1 73 ? 3.318 1.541 2.953 1.00 94.75 73 ALA A N 1
ATOM 555 C CA . ALA A 1 73 ? 2.916 1.510 4.351 1.00 94.75 73 ALA A CA 1
ATOM 556 C C . ALA A 1 73 ? 3.802 2.445 5.187 1.00 94.75 73 ALA A C 1
ATOM 558 O O . ALA A 1 73 ? 5.024 2.462 5.042 1.00 94.75 73 ALA A O 1
ATOM 559 N N . ASP A 1 74 ? 3.201 3.190 6.118 1.00 94.94 74 ASP A N 1
ATOM 560 C CA . ASP A 1 74 ? 3.973 4.007 7.056 1.00 94.94 74 ASP A CA 1
ATOM 561 C C . ASP A 1 74 ? 4.868 3.140 7.963 1.00 94.94 74 ASP A C 1
ATOM 563 O O . ASP A 1 74 ? 4.723 1.919 8.040 1.00 94.94 74 ASP A O 1
ATOM 567 N N . SER A 1 75 ? 5.818 3.756 8.672 1.00 91.25 75 SER A N 1
ATOM 568 C CA . SER A 1 75 ? 6.799 3.015 9.484 1.00 91.25 75 SER A CA 1
ATOM 569 C C . SER A 1 75 ? 6.157 2.111 10.550 1.00 91.25 75 SER A C 1
ATOM 571 O O . SER A 1 75 ? 6.684 1.040 10.857 1.00 91.25 75 SER A O 1
ATOM 573 N N . ALA A 1 76 ? 5.017 2.511 11.122 1.00 92.00 76 ALA A N 1
ATOM 574 C CA . ALA A 1 76 ? 4.316 1.699 12.113 1.00 92.00 76 ALA A CA 1
ATOM 575 C C . ALA A 1 76 ? 3.627 0.497 11.452 1.00 92.00 76 ALA A C 1
ATOM 577 O O . ALA A 1 76 ? 3.740 -0.628 11.934 1.00 92.00 76 ALA A O 1
ATOM 578 N N . SER A 1 77 ? 2.968 0.732 10.323 1.00 94.31 77 SER A N 1
ATOM 579 C CA . SER A 1 77 ? 2.220 -0.260 9.559 1.00 94.31 77 SER A CA 1
ATOM 580 C C . SER A 1 77 ? 3.131 -1.247 8.833 1.00 94.31 77 SER A C 1
ATOM 582 O O . SER A 1 77 ? 2.822 -2.435 8.779 1.00 94.31 77 SER A O 1
ATOM 584 N N . SER A 1 78 ? 4.294 -0.794 8.362 1.00 91.38 78 SER A N 1
ATOM 585 C CA . SER A 1 78 ? 5.331 -1.638 7.761 1.00 91.38 78 SER A CA 1
ATOM 586 C C . SER A 1 78 ? 5.799 -2.740 8.715 1.00 91.38 78 SER A C 1
ATOM 588 O O . SER A 1 78 ? 6.073 -3.851 8.278 1.00 91.38 78 SER A O 1
ATOM 590 N N . LYS A 1 79 ? 5.816 -2.493 10.033 1.00 89.56 79 LYS A N 1
ATOM 591 C CA . LYS A 1 79 ? 6.161 -3.516 11.042 1.00 89.56 79 LYS A CA 1
ATOM 592 C C . LYS A 1 79 ? 5.101 -4.613 11.176 1.00 89.56 79 LYS A C 1
ATOM 594 O O . LYS A 1 79 ? 5.393 -5.678 11.711 1.00 89.56 79 LYS A O 1
ATOM 599 N N . LEU A 1 80 ? 3.875 -4.355 10.720 1.00 91.00 80 LEU A N 1
ATOM 600 C CA . LEU A 1 80 ? 2.775 -5.321 10.745 1.00 91.00 80 LEU A CA 1
ATOM 601 C C . LEU A 1 80 ? 2.759 -6.231 9.507 1.00 91.00 80 LEU A C 1
ATOM 603 O O . LEU A 1 80 ? 1.985 -7.189 9.462 1.00 91.00 80 LEU A O 1
ATOM 607 N N . ILE A 1 81 ? 3.603 -5.934 8.516 1.00 89.56 81 ILE A N 1
ATOM 608 C CA . ILE A 1 81 ? 3.836 -6.746 7.325 1.00 89.56 81 ILE A CA 1
ATOM 609 C C . ILE A 1 81 ? 5.192 -7.431 7.532 1.00 89.56 81 ILE A C 1
ATOM 611 O O . ILE A 1 81 ? 6.231 -6.847 7.221 1.00 89.56 81 ILE A O 1
ATOM 615 N N . PRO A 1 82 ? 5.227 -8.634 8.135 1.00 80.94 82 PRO A N 1
ATOM 616 C CA . PRO A 1 82 ? 6.494 -9.286 8.419 1.00 80.94 82 PRO A CA 1
ATOM 617 C C . PRO A 1 82 ? 7.239 -9.567 7.114 1.00 80.94 82 PRO A C 1
ATOM 619 O O . PRO A 1 82 ? 6.658 -10.038 6.144 1.00 80.94 82 PRO A O 1
ATOM 622 N N . ARG A 1 83 ? 8.545 -9.328 7.091 1.00 79.44 83 ARG A N 1
ATOM 623 C CA . ARG A 1 83 ? 9.441 -9.746 6.008 1.00 79.44 83 ARG A CA 1
ATOM 624 C C . ARG A 1 83 ? 10.401 -10.789 6.566 1.00 79.44 83 ARG A C 1
ATOM 626 O O . ARG A 1 83 ? 10.661 -10.818 7.771 1.00 79.44 83 ARG A O 1
ATOM 633 N N . VAL A 1 84 ? 10.855 -11.718 5.734 1.00 77.12 84 VAL A N 1
ATOM 634 C CA . VAL A 1 84 ? 11.916 -12.639 6.165 1.00 77.12 84 VAL A CA 1
ATOM 635 C C . VAL A 1 84 ? 13.235 -11.873 6.215 1.00 77.12 84 VAL A C 1
ATOM 637 O O . VAL A 1 84 ? 13.469 -11.000 5.388 1.00 77.12 84 VAL A O 1
ATOM 640 N N . LYS A 1 85 ? 14.113 -12.206 7.165 1.00 72.81 85 LYS A N 1
ATOM 641 C CA . LYS A 1 85 ? 15.338 -11.426 7.428 1.00 72.81 85 LYS A CA 1
ATOM 642 C C . LYS A 1 85 ? 16.253 -11.241 6.215 1.00 72.81 85 LYS A C 1
ATOM 644 O O . LYS A 1 85 ? 16.979 -10.260 6.140 1.00 72.81 85 LYS A O 1
ATOM 649 N N . SER A 1 86 ? 16.243 -12.189 5.280 1.00 74.81 86 SER A N 1
ATOM 650 C CA . SER A 1 86 ? 17.051 -12.127 4.059 1.00 74.81 86 SER A CA 1
ATOM 651 C C . SER A 1 86 ? 16.558 -11.096 3.038 1.00 74.81 86 SER A C 1
ATOM 653 O O . SER A 1 86 ? 17.273 -10.838 2.083 1.00 74.81 86 SER A O 1
ATOM 655 N N . ASP A 1 87 ? 15.363 -10.526 3.219 1.00 75.62 87 ASP A N 1
ATOM 656 C CA . ASP A 1 87 ? 14.758 -9.552 2.301 1.00 75.62 87 ASP A CA 1
ATOM 657 C C . ASP A 1 87 ? 15.458 -8.180 2.337 1.00 75.62 87 ASP A C 1
ATOM 659 O O . ASP A 1 87 ? 15.448 -7.444 1.360 1.00 75.62 87 ASP A O 1
ATOM 663 N N . GLY A 1 88 ? 16.046 -7.778 3.471 1.00 74.44 88 GLY A N 1
ATOM 664 C CA . GLY A 1 88 ? 16.738 -6.483 3.606 1.00 74.44 88 GLY A CA 1
ATOM 665 C C . GLY A 1 88 ? 15.845 -5.229 3.505 1.00 74.44 88 GLY A C 1
ATOM 666 O O . GLY A 1 88 ? 16.258 -4.156 3.932 1.00 74.44 88 GLY A O 1
ATOM 667 N N . ARG A 1 89 ? 14.599 -5.355 3.027 1.00 76.75 89 ARG A N 1
ATOM 668 C CA . ARG A 1 89 ? 13.573 -4.297 2.921 1.00 76.75 89 ARG A CA 1
ATOM 669 C C . ARG A 1 89 ? 12.701 -4.164 4.180 1.00 76.75 89 ARG A C 1
ATOM 671 O O . ARG A 1 89 ? 11.554 -3.713 4.122 1.00 76.75 89 ARG A O 1
ATOM 678 N N . GLU A 1 90 ? 13.209 -4.590 5.336 1.00 73.12 90 GLU A N 1
ATOM 679 C CA . GLU A 1 90 ? 12.486 -4.491 6.608 1.00 73.12 90 GLU A CA 1
ATOM 680 C C . GLU A 1 90 ? 12.122 -3.027 6.914 1.00 73.12 90 GLU A C 1
ATOM 682 O O . GLU A 1 90 ? 12.965 -2.135 6.878 1.00 73.12 90 GLU A O 1
ATOM 687 N N . GLY A 1 91 ? 10.850 -2.763 7.222 1.00 75.88 91 GLY A N 1
ATOM 688 C CA . GLY A 1 91 ? 10.384 -1.413 7.563 1.00 75.88 91 GLY A CA 1
ATOM 689 C C . GLY A 1 91 ? 10.086 -0.488 6.376 1.00 75.88 91 GLY A C 1
ATOM 690 O O . GLY A 1 91 ? 9.638 0.631 6.618 1.00 75.88 91 GLY A O 1
ATOM 691 N N . ASN A 1 92 ? 10.262 -0.951 5.135 1.00 82.44 92 ASN A N 1
ATOM 692 C CA . ASN A 1 92 ? 9.857 -0.243 3.917 1.00 82.44 92 ASN A CA 1
ATOM 693 C C . ASN A 1 92 ? 8.916 -1.124 3.080 1.00 82.44 92 ASN A C 1
ATOM 695 O O . ASN A 1 92 ? 9.255 -1.568 1.982 1.00 82.44 92 ASN A O 1
ATOM 699 N N . ALA A 1 93 ? 7.754 -1.465 3.645 1.00 88.50 93 ALA A N 1
ATOM 700 C CA . ALA A 1 93 ? 6.804 -2.323 2.957 1.00 88.50 93 ALA A CA 1
ATOM 701 C C . ALA A 1 93 ? 5.997 -1.518 1.933 1.00 88.50 93 ALA A C 1
ATOM 703 O O . ALA A 1 93 ? 5.215 -0.636 2.296 1.00 88.50 93 ALA A O 1
ATOM 704 N N . TRP A 1 94 ? 6.146 -1.883 0.664 1.00 90.31 94 TRP A N 1
ATOM 705 C CA . TRP A 1 94 ? 5.311 -1.397 -0.424 1.00 90.31 94 TRP A CA 1
ATOM 706 C C . TRP A 1 94 ? 4.781 -2.571 -1.246 1.00 90.31 94 TRP A C 1
ATOM 708 O O . TRP A 1 94 ? 5.407 -3.631 -1.281 1.00 90.31 94 TRP A O 1
ATOM 718 N N . PHE A 1 95 ? 3.589 -2.416 -1.819 1.00 90.31 95 PHE A N 1
ATOM 719 C CA . PHE A 1 95 ? 2.916 -3.469 -2.582 1.00 90.31 95 PHE A CA 1
ATOM 720 C C . PHE A 1 95 ? 1.825 -2.908 -3.499 1.00 90.31 95 PHE A C 1
ATOM 722 O O . PHE A 1 95 ? 1.339 -1.790 -3.311 1.00 90.31 95 PHE A O 1
ATOM 729 N N . THR A 1 96 ? 1.394 -3.722 -4.460 1.00 89.56 96 THR A N 1
ATOM 730 C CA . THR A 1 96 ? 0.223 -3.459 -5.312 1.00 89.56 96 THR A CA 1
ATOM 731 C C . THR A 1 96 ? -1.025 -4.187 -4.807 1.00 89.56 96 THR A C 1
ATOM 733 O O . THR A 1 96 ? -0.940 -5.121 -4.007 1.00 89.56 96 THR A O 1
ATOM 736 N N . PHE A 1 97 ? -2.216 -3.779 -5.258 1.00 89.75 97 PHE A N 1
ATOM 737 C CA . PHE A 1 97 ? -3.451 -4.503 -4.937 1.00 89.75 97 PHE A CA 1
ATOM 738 C C . PHE A 1 97 ? -3.788 -5.551 -6.003 1.00 89.75 97 PHE A C 1
ATOM 740 O O . PHE A 1 97 ? -4.122 -5.199 -7.131 1.00 89.75 97 PHE A O 1
ATOM 747 N N . SER A 1 98 ? -3.811 -6.831 -5.624 1.00 87.00 98 SER A N 1
ATOM 748 C CA . SER A 1 98 ? -4.023 -7.956 -6.553 1.00 87.00 98 SER A CA 1
ATOM 749 C C . SER A 1 98 ? -5.477 -8.176 -6.981 1.00 87.00 98 SER A C 1
ATOM 751 O O . SER A 1 98 ? -5.755 -8.970 -7.873 1.00 87.00 98 SER A O 1
ATOM 753 N N . ASN A 1 99 ? -6.439 -7.472 -6.379 1.00 81.56 99 ASN A N 1
ATOM 754 C CA . ASN A 1 99 ? -7.849 -7.551 -6.783 1.00 81.56 99 ASN A CA 1
ATOM 755 C C . ASN A 1 99 ? -8.110 -6.925 -8.166 1.00 81.56 99 ASN A C 1
ATOM 757 O O . ASN A 1 99 ? -9.196 -7.115 -8.712 1.00 81.56 99 ASN A O 1
ATOM 761 N N . GLY A 1 100 ? -7.186 -6.106 -8.677 1.00 66.12 100 GLY A N 1
ATOM 762 C CA . GLY A 1 100 ? -7.316 -5.420 -9.954 1.00 66.12 100 GLY A CA 1
ATOM 763 C C . GLY A 1 100 ? -6.239 -5.897 -10.914 1.00 66.12 100 GLY A C 1
ATOM 764 O O . GLY A 1 100 ? -5.102 -5.466 -10.809 1.00 66.12 100 GLY A O 1
ATOM 765 N N . GLU A 1 101 ? -6.607 -6.734 -11.882 1.00 58.09 101 GLU A N 1
ATOM 766 C CA . GLU A 1 101 ? -5.670 -7.211 -12.916 1.00 58.09 101 GLU A CA 1
ATOM 767 C C . GLU A 1 101 ? -5.191 -6.088 -13.864 1.00 58.09 101 GLU A C 1
ATOM 769 O O . GLU A 1 101 ? -4.261 -6.284 -14.633 1.00 58.09 101 GLU A O 1
ATOM 774 N N . PHE A 1 102 ? -5.799 -4.892 -13.800 1.00 60.09 102 PHE A N 1
ATOM 775 C CA . PHE A 1 102 ? -5.477 -3.740 -14.648 1.00 60.09 102 PHE A CA 1
ATOM 776 C C . PHE A 1 102 ? -5.680 -2.405 -13.918 1.00 60.09 102 PHE A C 1
ATOM 778 O O . PHE A 1 102 ? -6.563 -2.282 -13.063 1.00 60.09 102 PHE A O 1
ATOM 785 N N . LYS A 1 103 ? -4.945 -1.367 -14.349 1.00 63.00 103 LYS A N 1
ATOM 786 C CA . LYS A 1 103 ? -4.979 0.021 -13.837 1.00 63.00 103 LYS A CA 1
ATOM 787 C C . LYS A 1 103 ? -6.392 0.548 -13.537 1.00 63.00 103 LYS A C 1
ATOM 789 O O . LYS A 1 103 ? -6.661 1.040 -12.442 1.00 63.00 103 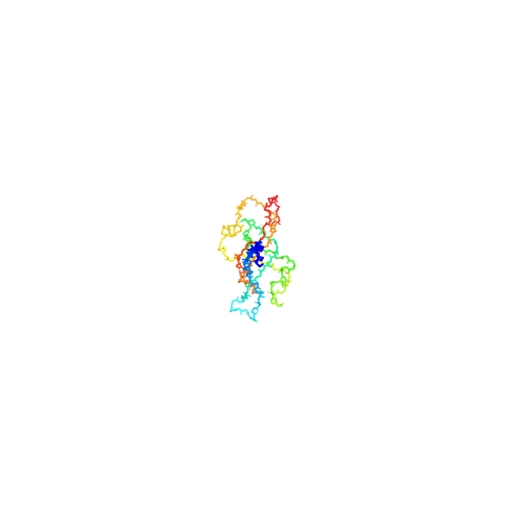LYS A O 1
ATOM 794 N N . ASN A 1 104 ? -7.322 0.379 -14.480 1.00 64.69 104 ASN A N 1
ATOM 795 C CA . ASN A 1 104 ? -8.705 0.852 -14.340 1.00 64.69 104 ASN A CA 1
ATOM 796 C C . ASN A 1 104 ? -9.474 0.141 -13.217 1.00 64.69 104 ASN A C 1
ATOM 798 O O . ASN A 1 104 ? -10.311 0.752 -12.553 1.00 64.69 104 ASN A O 1
ATOM 802 N N . ASN A 1 105 ? -9.195 -1.141 -12.979 1.00 69.69 105 ASN A N 1
ATOM 803 C CA . ASN A 1 105 ? -9.851 -1.897 -11.917 1.00 69.69 105 ASN A CA 1
ATOM 804 C C . ASN A 1 105 ? -9.327 -1.477 -10.545 1.00 69.69 105 ASN A C 1
ATOM 806 O O . ASN A 1 105 ? -10.118 -1.340 -9.616 1.00 69.69 105 ASN A O 1
ATOM 810 N N . THR A 1 106 ? -8.037 -1.165 -10.430 1.00 72.44 106 THR A N 1
ATOM 811 C CA . THR A 1 106 ? -7.446 -0.701 -9.171 1.00 72.44 106 THR A CA 1
ATOM 812 C C . THR A 1 106 ? -8.003 0.648 -8.722 1.00 72.44 106 THR A C 1
ATOM 814 O O . THR A 1 106 ? -8.349 0.809 -7.553 1.00 72.44 106 THR A O 1
ATOM 817 N N . TYR A 1 107 ? -8.211 1.600 -9.634 1.00 77.12 107 TYR A N 1
ATOM 818 C CA . TYR A 1 107 ? -8.854 2.872 -9.274 1.00 77.12 107 TYR A CA 1
ATOM 819 C C . TYR A 1 107 ? -10.315 2.703 -8.860 1.00 77.12 107 TYR A C 1
ATOM 821 O O . TYR A 1 107 ? -10.756 3.323 -7.891 1.00 77.12 107 TYR A O 1
ATOM 829 N N . ARG A 1 108 ? -11.048 1.800 -9.520 1.00 79.00 108 ARG A N 1
ATOM 830 C CA . ARG A 1 108 ? -12.424 1.461 -9.132 1.00 79.00 108 ARG A CA 1
ATOM 831 C C . ARG A 1 108 ? -12.495 0.807 -7.755 1.00 79.00 108 ARG A C 1
ATOM 833 O O . ARG A 1 108 ? -13.406 1.120 -6.998 1.00 79.00 108 ARG A O 1
ATOM 840 N N . LEU A 1 109 ? -11.530 -0.046 -7.402 1.00 76.25 109 LEU A N 1
ATOM 841 C CA . LEU A 1 109 ? -11.453 -0.660 -6.068 1.00 76.25 109 LEU A CA 1
ATOM 842 C C . LEU A 1 109 ? -11.315 0.371 -4.948 1.00 76.25 109 LEU A C 1
ATOM 844 O O . LEU A 1 109 ? -11.779 0.138 -3.833 1.00 76.25 109 LEU A O 1
ATOM 848 N N . LEU A 1 110 ? -10.683 1.505 -5.242 1.00 82.12 110 LEU A N 1
ATOM 849 C CA . LEU A 1 110 ? -10.518 2.599 -4.294 1.00 82.12 110 LEU A CA 1
ATOM 850 C C . LEU A 1 110 ? -11.599 3.676 -4.422 1.00 82.12 110 LEU A C 1
ATOM 852 O O . LEU A 1 110 ? -11.524 4.678 -3.708 1.00 82.12 110 LEU A O 1
ATOM 856 N N . ASP A 1 111 ? -12.595 3.479 -5.292 1.00 84.25 111 ASP A N 1
ATOM 857 C CA . ASP A 1 111 ? -13.628 4.466 -5.615 1.00 84.25 111 ASP A CA 1
ATOM 858 C C . ASP A 1 111 ? -13.004 5.816 -6.018 1.00 84.25 111 ASP A C 1
ATOM 860 O O . ASP A 1 111 ? -13.152 6.844 -5.351 1.00 84.25 111 ASP A O 1
ATOM 864 N N . MET A 1 112 ? -12.162 5.780 -7.053 1.00 80.94 112 MET A N 1
ATOM 865 C CA . MET A 1 112 ? -11.434 6.942 -7.560 1.00 80.94 112 MET A CA 1
ATOM 866 C C . MET A 1 112 ? -11.623 7.095 -9.064 1.00 80.94 112 MET A C 1
ATOM 868 O O . MET A 1 112 ? -11.609 6.118 -9.812 1.00 80.94 112 MET A O 1
ATOM 872 N N . SER A 1 113 ? -11.714 8.349 -9.502 1.00 81.31 113 SER A N 1
ATOM 873 C CA . SER A 1 113 ? -11.628 8.736 -10.907 1.00 81.31 113 SER A CA 1
ATOM 874 C C . SER A 1 113 ? -10.310 9.473 -11.119 1.00 81.31 113 SER A C 1
ATOM 876 O O . SER A 1 113 ? -10.173 10.626 -10.712 1.00 81.31 113 SER A O 1
ATOM 878 N N . ILE A 1 114 ? -9.334 8.794 -11.718 1.00 79.69 114 ILE A N 1
ATOM 879 C CA . ILE A 1 114 ? -8.004 9.343 -12.005 1.00 79.69 114 ILE A CA 1
ATOM 880 C C . ILE A 1 114 ? -7.976 9.836 -13.451 1.00 79.69 114 ILE A C 1
ATOM 882 O O . ILE A 1 114 ? -8.287 9.078 -14.367 1.00 79.69 114 ILE A O 1
ATOM 886 N N . ASN A 1 115 ? -7.594 11.097 -13.658 1.00 82.12 115 ASN A N 1
ATOM 887 C CA . ASN A 1 115 ? -7.256 11.605 -14.983 1.00 82.12 115 ASN A CA 1
ATOM 888 C C . ASN A 1 115 ? -5.779 11.313 -15.242 1.00 82.12 115 ASN A C 1
ATOM 890 O O . ASN A 1 115 ? -4.910 11.847 -14.562 1.00 82.12 115 ASN A O 1
ATOM 894 N N . THR A 1 116 ? -5.499 10.471 -16.228 1.00 76.69 116 THR A N 1
ATOM 895 C CA . THR A 1 116 ? -4.141 10.025 -16.547 1.00 76.69 116 THR A CA 1
ATOM 896 C C . THR A 1 116 ? -3.222 11.112 -17.085 1.00 76.69 116 THR A C 1
ATOM 898 O O . THR A 1 116 ? -2.026 10.883 -17.093 1.00 76.69 116 THR A O 1
ATOM 901 N N . ASN A 1 117 ? -3.750 12.270 -17.492 1.00 79.12 117 ASN A N 1
ATOM 902 C CA . ASN A 1 117 ? -2.962 13.414 -17.972 1.00 79.12 117 ASN A CA 1
ATOM 903 C C . ASN A 1 117 ? -2.588 14.382 -16.834 1.00 79.12 117 ASN A C 1
ATOM 905 O O . ASN A 1 117 ? -2.210 15.530 -17.082 1.00 79.12 117 ASN A O 1
ATOM 909 N N . LYS A 1 118 ? -2.824 13.981 -15.581 1.00 84.00 118 LYS A N 1
ATOM 910 C CA . LYS A 1 118 ? -2.623 14.782 -14.375 1.00 84.00 118 LYS A CA 1
ATOM 911 C C . LYS A 1 118 ? -1.775 14.007 -13.382 1.00 84.00 118 LYS A C 1
ATOM 913 O O . LYS A 1 118 ? -1.872 12.787 -13.288 1.00 84.00 118 LYS A O 1
ATOM 918 N N . CYS A 1 119 ? -1.010 14.747 -12.591 1.00 84.38 119 CYS A N 1
ATOM 919 C CA . CYS A 1 119 ? -0.219 14.188 -11.509 1.00 84.38 119 CYS A CA 1
ATOM 920 C C . CYS A 1 119 ? -0.920 14.412 -10.175 1.00 84.38 119 CYS A C 1
ATOM 922 O O . CYS A 1 119 ? -1.613 15.413 -9.974 1.00 84.38 119 CYS A O 1
ATOM 924 N N . TYR A 1 120 ? -0.734 13.472 -9.256 1.00 86.56 120 TYR A N 1
ATOM 925 C CA . TYR A 1 120 ? -1.388 13.484 -7.957 1.00 86.56 120 TYR A CA 1
ATOM 926 C C . TYR A 1 120 ? -0.356 13.320 -6.852 1.00 86.56 120 TYR A C 1
ATOM 928 O O . TYR A 1 120 ? 0.569 12.524 -6.969 1.00 86.56 120 TYR A O 1
ATOM 936 N N . ALA A 1 121 ? -0.526 14.065 -5.761 1.00 89.31 121 ALA A N 1
ATOM 937 C CA . ALA A 1 121 ? 0.246 13.803 -4.553 1.00 89.31 121 ALA A CA 1
ATOM 938 C C . ALA A 1 121 ? -0.081 12.396 -4.009 1.00 89.31 121 ALA A C 1
ATOM 940 O O . ALA A 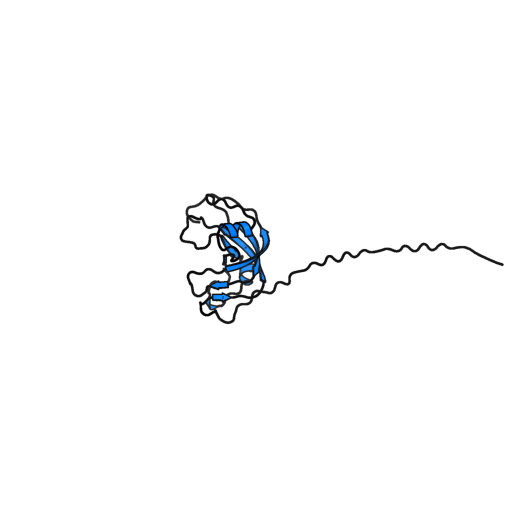1 121 ? -1.216 11.936 -4.197 1.00 89.31 121 ALA A O 1
ATOM 941 N N . PRO A 1 122 ? 0.847 11.757 -3.267 1.00 91.38 122 PRO A N 1
ATOM 942 C CA . PRO A 1 122 ? 0.556 10.530 -2.534 1.00 91.38 122 PRO A CA 1
ATOM 943 C C . PRO A 1 122 ? -0.736 10.670 -1.721 1.00 91.38 122 PRO A C 1
ATOM 945 O O . PRO A 1 122 ? -0.914 11.638 -0.975 1.00 91.38 122 PRO A O 1
ATOM 948 N N . LEU A 1 123 ? -1.661 9.728 -1.897 1.00 92.88 123 LEU A N 1
ATOM 949 C CA . LEU A 1 123 ? -2.981 9.746 -1.275 1.00 92.88 123 LEU A CA 1
ATOM 950 C C . LEU A 1 123 ? -2.931 9.009 0.069 1.00 92.88 123 LEU A C 1
ATOM 952 O O . LEU A 1 123 ? -2.803 7.784 0.069 1.00 92.88 123 LEU A O 1
ATOM 956 N N . PRO A 1 124 ? -3.110 9.687 1.216 1.00 96.31 124 PRO A N 1
ATOM 957 C CA . PRO A 1 124 ? -3.096 9.016 2.510 1.00 96.31 124 PRO A CA 1
ATOM 958 C C . PRO A 1 124 ? -4.292 8.077 2.651 1.00 96.31 124 PRO A C 1
ATOM 960 O O . PRO A 1 124 ? -5.439 8.481 2.426 1.00 96.31 124 PRO A O 1
ATOM 963 N N . MET A 1 125 ? -4.052 6.832 3.054 1.00 95.62 125 MET A N 1
ATOM 964 C CA . MET A 1 125 ? -5.090 5.811 3.181 1.00 95.62 125 MET A CA 1
ATOM 965 C C . MET A 1 125 ? -4.817 4.856 4.344 1.00 95.62 125 MET A C 1
ATOM 967 O O . MET A 1 125 ? -3.676 4.539 4.668 1.00 95.62 125 MET A O 1
ATOM 971 N N . THR A 1 126 ? -5.898 4.352 4.936 1.00 96.94 126 THR A N 1
ATOM 972 C CA . THR A 1 126 ? -5.889 3.204 5.843 1.00 96.94 126 THR A CA 1
ATOM 973 C C . THR A 1 126 ? -6.725 2.106 5.210 1.00 96.94 126 THR A C 1
ATOM 975 O O . THR A 1 126 ? -7.910 2.302 4.922 1.00 96.94 126 THR A O 1
ATOM 978 N N . VAL A 1 127 ? -6.126 0.940 5.008 1.00 95.25 127 VAL A N 1
ATOM 979 C CA . VAL A 1 127 ? -6.741 -0.194 4.319 1.00 95.25 127 VAL A CA 1
ATOM 980 C C . VAL A 1 127 ? -6.635 -1.451 5.166 1.00 95.25 127 VAL A C 1
ATOM 982 O O . VAL A 1 127 ? -5.714 -1.610 5.963 1.00 95.25 127 VAL A O 1
ATOM 985 N N . GLN A 1 128 ? -7.592 -2.356 5.006 1.00 95.25 128 GLN A N 1
ATOM 986 C CA . GLN A 1 128 ? -7.438 -3.735 5.444 1.00 95.25 128 GLN A CA 1
ATOM 987 C C . GLN A 1 128 ? -6.992 -4.575 4.252 1.00 95.25 128 GLN A C 1
ATOM 989 O O . GLN A 1 128 ? -7.653 -4.560 3.211 1.00 95.25 128 GLN A O 1
ATOM 994 N N . ILE A 1 129 ? -5.918 -5.336 4.435 1.00 94.88 129 ILE A N 1
ATOM 995 C CA . ILE A 1 129 ? -5.383 -6.255 3.432 1.00 94.88 129 ILE A CA 1
ATOM 996 C C . ILE A 1 129 ? -5.377 -7.692 3.951 1.00 94.88 129 ILE A C 1
ATOM 998 O O . ILE A 1 129 ? -5.420 -7.936 5.163 1.00 94.88 129 ILE A O 1
ATOM 1002 N N . ASN A 1 130 ? -5.330 -8.649 3.033 1.00 94.06 130 ASN A N 1
ATOM 1003 C CA . ASN A 1 130 ? -5.016 -10.050 3.293 1.00 94.06 130 ASN A CA 1
ATOM 1004 C C . ASN A 1 130 ? -4.257 -10.655 2.103 1.00 94.06 130 ASN A C 1
ATOM 1006 O O . ASN A 1 130 ? -3.981 -9.959 1.128 1.00 94.06 130 ASN A O 1
ATOM 1010 N N . ASN A 1 131 ? -3.903 -11.940 2.203 1.00 90.31 131 ASN A N 1
ATOM 1011 C CA . ASN A 1 131 ? -3.212 -12.688 1.146 1.00 90.31 131 ASN A CA 1
ATOM 1012 C C . ASN A 1 131 ? -1.983 -11.942 0.600 1.00 90.31 131 ASN A C 1
ATOM 1014 O O . ASN A 1 131 ? -1.816 -11.831 -0.609 1.00 90.31 131 ASN A O 1
ATOM 1018 N N . TYR A 1 132 ? -1.173 -11.381 1.499 1.00 92.00 132 TYR A N 1
ATOM 1019 C CA . TYR A 1 132 ? 0.040 -10.671 1.114 1.00 92.00 132 TYR A CA 1
ATOM 1020 C C . TYR A 1 132 ? 1.040 -11.654 0.491 1.00 92.00 132 TYR A C 1
ATOM 1022 O O . TYR A 1 132 ? 1.243 -12.753 1.019 1.00 92.00 132 TYR A O 1
ATOM 1030 N N . ARG A 1 133 ? 1.662 -11.265 -0.617 1.00 90.38 133 ARG A N 1
ATOM 1031 C CA . ARG A 1 133 ? 2.709 -12.011 -1.307 1.00 90.38 133 ARG A CA 1
ATOM 1032 C C . ARG A 1 133 ? 3.937 -11.122 -1.422 1.00 90.38 133 ARG A C 1
ATOM 1034 O O . ARG A 1 133 ? 3.825 -10.001 -1.902 1.00 90.38 133 ARG A O 1
ATOM 1041 N N . ALA A 1 134 ? 5.092 -11.632 -1.007 1.00 89.00 134 ALA A N 1
ATOM 1042 C CA . ALA A 1 134 ? 6.370 -10.978 -1.262 1.00 89.00 134 ALA A CA 1
ATOM 1043 C C . ALA A 1 134 ? 7.137 -11.727 -2.350 1.00 89.00 134 ALA A C 1
ATOM 1045 O O . ALA A 1 134 ? 7.260 -12.956 -2.275 1.00 89.00 134 ALA A O 1
ATOM 1046 N N . ASP A 1 135 ? 7.660 -10.986 -3.322 1.00 85.25 135 ASP A N 1
ATOM 1047 C CA . ASP A 1 135 ? 8.665 -11.485 -4.250 1.00 85.25 135 ASP A CA 1
ATOM 1048 C C . ASP A 1 135 ? 10.054 -11.086 -3.741 1.00 85.25 135 ASP A C 1
ATOM 1050 O O . ASP A 1 135 ? 10.414 -9.908 -3.668 1.00 85.25 135 ASP A O 1
ATOM 1054 N N . LEU A 1 136 ? 10.812 -12.092 -3.308 1.00 77.12 136 LEU A N 1
ATOM 1055 C CA . LEU A 1 136 ? 12.171 -11.931 -2.787 1.00 77.12 136 LEU A CA 1
ATOM 1056 C C . LEU A 1 136 ? 13.225 -12.497 -3.730 1.00 77.12 136 LEU A C 1
ATOM 1058 O O . LEU A 1 136 ? 14.412 -12.409 -3.432 1.00 77.12 136 LEU A O 1
ATOM 1062 N N . ALA A 1 137 ? 12.797 -13.138 -4.815 1.00 68.94 137 ALA A N 1
ATOM 1063 C CA . ALA A 1 137 ? 13.699 -13.683 -5.813 1.00 68.94 137 ALA A CA 1
ATOM 1064 C C . ALA A 1 137 ? 14.074 -12.635 -6.872 1.00 68.94 137 ALA A C 1
ATOM 1066 O O . ALA A 1 137 ? 14.780 -12.983 -7.814 1.00 68.94 137 ALA A O 1
ATOM 1067 N N . GLU A 1 138 ? 13.620 -11.383 -6.696 1.00 64.56 138 GLU A N 1
ATO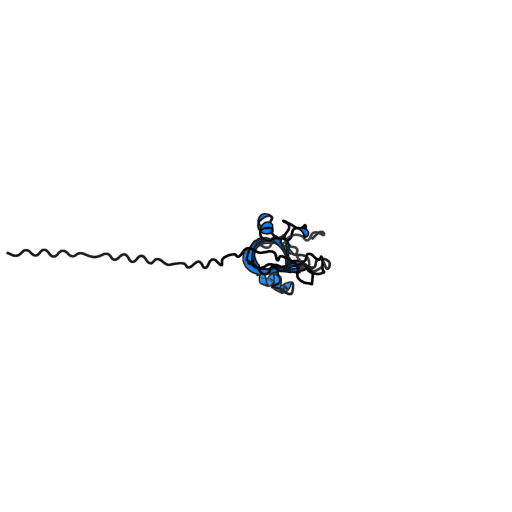M 1068 C CA . GLU A 1 138 ? 13.767 -10.292 -7.669 1.00 64.56 138 GLU A CA 1
ATOM 1069 C C . GLU A 1 138 ? 13.344 -10.757 -9.067 1.00 64.56 138 GLU A C 1
ATOM 1071 O O . GLU A 1 138 ? 14.017 -10.501 -10.065 1.00 64.56 138 GLU A O 1
ATOM 1076 N N . THR A 1 139 ? 12.241 -11.510 -9.135 1.00 61.00 139 THR A N 1
ATOM 1077 C CA . THR A 1 139 ? 11.678 -11.900 -10.425 1.00 61.00 139 THR A CA 1
ATOM 1078 C C . THR A 1 139 ? 11.024 -10.679 -11.077 1.00 61.00 139 THR A C 1
ATOM 1080 O O . THR A 1 139 ? 11.023 -9.576 -10.534 1.00 61.00 139 THR A O 1
ATOM 1083 N N . GLU A 1 140 ? 10.399 -10.855 -12.237 1.00 62.97 140 GLU A N 1
ATOM 1084 C CA . GLU A 1 140 ? 9.584 -9.803 -12.863 1.00 62.97 140 GLU A CA 1
ATOM 1085 C C . GLU A 1 140 ? 8.297 -9.473 -12.064 1.00 62.97 140 GLU A C 1
ATOM 1087 O O . GLU A 1 140 ? 7.439 -8.728 -12.538 1.00 62.97 140 GLU A O 1
ATOM 1092 N N . THR A 1 141 ? 8.130 -10.028 -10.856 1.00 69.75 141 THR A N 1
ATOM 1093 C CA . THR A 1 141 ? 6.934 -9.886 -10.022 1.00 69.75 141 THR A CA 1
ATOM 1094 C C . THR A 1 141 ? 7.146 -8.846 -8.915 1.00 69.75 141 THR A C 1
ATOM 1096 O O . THR A 1 141 ? 8.235 -8.659 -8.385 1.00 69.75 141 THR A O 1
ATOM 1099 N N . ILE A 1 142 ? 6.067 -8.163 -8.525 1.00 82.25 142 ILE A N 1
ATOM 1100 C CA . ILE A 1 142 ? 6.053 -7.223 -7.396 1.00 82.25 142 ILE A CA 1
ATOM 1101 C C . ILE A 1 142 ? 5.328 -7.858 -6.206 1.00 82.25 142 ILE A C 1
ATOM 1103 O O . ILE A 1 142 ? 4.422 -8.685 -6.373 1.00 82.25 142 ILE A O 1
ATOM 1107 N N . ASP A 1 143 ? 5.684 -7.416 -5.002 1.00 89.38 143 ASP A N 1
ATOM 1108 C CA . ASP A 1 143 ? 4.875 -7.615 -3.805 1.00 89.38 143 ASP A CA 1
ATOM 1109 C C . ASP A 1 143 ? 3.421 -7.167 -4.044 1.00 89.38 143 ASP A C 1
ATOM 1111 O O . ASP A 1 143 ? 3.145 -6.069 -4.544 1.00 89.38 143 ASP A O 1
ATOM 1115 N N . ASP A 1 144 ? 2.466 -8.009 -3.661 1.00 90.69 144 ASP A N 1
ATOM 1116 C CA . ASP A 1 144 ? 1.047 -7.696 -3.783 1.00 90.69 144 ASP A CA 1
ATOM 1117 C C . ASP A 1 144 ? 0.248 -8.105 -2.547 1.00 90.69 144 ASP A C 1
ATOM 1119 O O . ASP A 1 144 ? 0.683 -8.875 -1.689 1.00 90.69 144 ASP A O 1
ATOM 1123 N N . ALA A 1 145 ? -0.934 -7.518 -2.411 1.00 92.75 145 ALA A N 1
ATOM 1124 C CA . ALA A 1 145 ? -1.879 -7.861 -1.366 1.00 92.75 145 ALA A CA 1
ATOM 1125 C C . ALA A 1 145 ? -3.299 -7.758 -1.894 1.00 92.75 145 ALA A C 1
ATOM 1127 O O . ALA A 1 145 ? -3.624 -6.894 -2.710 1.00 92.75 145 ALA A O 1
ATOM 1128 N N . LYS A 1 146 ? -4.196 -8.575 -1.355 1.00 91.81 146 LYS A N 1
ATOM 1129 C CA . LYS A 1 146 ? -5.616 -8.418 -1.626 1.00 91.81 146 LYS A CA 1
ATOM 1130 C C . LYS A 1 146 ? -6.191 -7.323 -0.719 1.00 91.81 146 LYS A C 1
ATOM 1132 O O . LYS A 1 146 ? -6.155 -7.428 0.507 1.00 91.81 146 LYS A O 1
ATOM 1137 N N . LEU A 1 147 ? -6.755 -6.276 -1.315 1.00 92.44 147 LEU A N 1
ATOM 1138 C CA . LEU A 1 147 ? -7.568 -5.275 -0.634 1.00 92.44 147 LEU A CA 1
ATOM 1139 C C . LEU A 1 147 ? -8.877 -5.918 -0.159 1.00 92.44 147 LEU A C 1
ATOM 1141 O O . LEU A 1 147 ? -9.672 -6.415 -0.961 1.00 92.44 147 LEU A O 1
ATOM 1145 N N . VAL A 1 148 ? -9.106 -5.887 1.153 1.00 92.50 148 VAL A N 1
ATOM 1146 C CA . VAL A 1 148 ? -10.354 -6.347 1.780 1.00 92.50 148 VAL A CA 1
ATOM 1147 C C . VAL A 1 148 ? -11.342 -5.194 1.888 1.00 92.50 148 VAL A C 1
ATOM 1149 O O . VAL A 1 148 ? -12.502 -5.338 1.515 1.00 92.50 148 VAL A O 1
ATOM 1152 N N . LYS A 1 149 ? -10.887 -4.049 2.413 1.00 91.62 149 LYS A N 1
ATOM 1153 C CA . LYS A 1 149 ? -11.686 -2.822 2.510 1.00 91.62 149 LYS A CA 1
ATOM 1154 C C . LYS A 1 149 ? -10.809 -1.587 2.677 1.00 91.62 149 LYS A C 1
ATOM 1156 O O . LYS A 1 149 ? -9.750 -1.647 3.303 1.00 91.62 149 LYS A O 1
ATOM 1161 N N . VAL A 1 150 ? -11.311 -0.450 2.209 1.00 93.56 150 VAL A N 1
ATOM 1162 C CA . VAL A 1 150 ? -10.786 0.872 2.562 1.00 93.56 150 VAL A CA 1
ATOM 1163 C C . VAL A 1 150 ? -11.449 1.320 3.865 1.00 93.56 150 VAL A C 1
ATOM 1165 O O . VAL A 1 150 ? -12.672 1.363 3.956 1.00 93.56 150 VAL A O 1
ATOM 1168 N N . ILE A 1 151 ? -10.650 1.612 4.891 1.00 94.81 151 ILE A N 1
ATOM 1169 C CA . ILE A 1 151 ? -11.137 2.066 6.207 1.00 94.81 151 ILE A CA 1
ATOM 1170 C C . ILE A 1 151 ? -11.186 3.587 6.256 1.00 94.81 151 ILE A C 1
ATOM 1172 O O . ILE A 1 151 ? -12.145 4.171 6.751 1.00 94.81 151 ILE A O 1
ATOM 1176 N N . LYS A 1 152 ? -10.137 4.227 5.740 1.00 95.25 152 LYS A N 1
ATOM 1177 C CA . LYS A 1 152 ? -10.028 5.678 5.639 1.00 95.25 152 LYS A CA 1
ATOM 1178 C C . LYS A 1 152 ? -9.339 6.025 4.330 1.00 95.25 152 LYS A C 1
ATOM 1180 O O . LYS A 1 152 ? -8.339 5.406 3.977 1.00 95.25 152 LYS A O 1
ATOM 1185 N N . LYS A 1 153 ? -9.861 7.029 3.635 1.00 94.38 153 LYS A N 1
ATOM 1186 C CA . LYS A 1 153 ? -9.285 7.580 2.408 1.00 94.38 153 LYS A CA 1
ATOM 1187 C C . LYS A 1 153 ? -9.156 9.087 2.582 1.00 94.38 153 LYS A C 1
ATOM 1189 O O . LYS A 1 153 ? -10.092 9.727 3.058 1.00 94.38 153 LYS A O 1
ATOM 1194 N N . GLY A 1 154 ? -7.983 9.628 2.275 1.00 93.62 154 GLY A N 1
ATOM 1195 C CA . GLY A 1 154 ? -7.761 11.065 2.201 1.00 93.62 154 GLY A CA 1
ATOM 1196 C C . GLY A 1 154 ? -8.437 11.683 0.978 1.00 93.62 154 GLY A C 1
ATOM 1197 O O . GLY A 1 154 ? -9.178 11.027 0.247 1.00 93.62 154 GLY A O 1
ATOM 1198 N N . ASN A 1 155 ? -8.140 12.957 0.737 1.00 91.56 155 ASN A N 1
ATOM 1199 C CA . ASN A 1 155 ? -8.581 13.645 -0.471 1.00 91.56 155 ASN A CA 1
ATOM 1200 C C . ASN A 1 155 ? -7.492 13.551 -1.535 1.00 91.56 155 ASN A C 1
ATOM 1202 O O . ASN A 1 155 ? -6.330 13.851 -1.253 1.00 91.56 155 ASN A O 1
ATOM 1206 N N . LEU A 1 156 ? -7.887 13.177 -2.749 1.00 89.69 156 LEU A N 1
ATOM 1207 C CA . LEU A 1 156 ? -7.010 13.205 -3.909 1.00 89.69 156 LEU A CA 1
ATOM 1208 C C . LEU A 1 156 ? -6.655 14.661 -4.235 1.00 89.69 156 LEU A C 1
ATOM 1210 O O . LEU A 1 156 ? -7.539 15.515 -4.312 1.00 89.69 156 LEU A O 1
ATOM 1214 N N . LYS A 1 157 ? -5.362 14.948 -4.396 1.00 91.50 157 LYS A N 1
ATOM 1215 C CA . LYS A 1 157 ? -4.855 16.294 -4.680 1.00 91.50 157 LYS A CA 1
ATOM 1216 C C . LYS A 1 157 ? -4.079 16.276 -5.983 1.00 91.50 157 LYS A C 1
ATOM 1218 O O . LYS A 1 157 ? -3.034 15.635 -6.053 1.00 91.50 157 LYS A O 1
ATOM 1223 N N . GLU A 1 158 ? -4.592 16.980 -6.984 1.00 90.69 158 GLU A N 1
ATOM 1224 C CA . GLU A 1 158 ? -3.847 17.255 -8.211 1.00 90.69 158 GLU A CA 1
ATOM 1225 C C . GLU A 1 158 ? -2.638 18.144 -7.887 1.00 90.69 158 GLU A C 1
ATOM 1227 O O . GLU A 1 158 ? -2.735 19.092 -7.102 1.00 90.69 158 GLU A O 1
ATOM 1232 N N . VAL A 1 159 ? -1.497 17.826 -8.487 1.00 88.06 159 VAL A N 1
ATOM 1233 C CA . VAL A 1 159 ? -0.249 18.585 -8.395 1.00 88.06 159 VAL A CA 1
ATOM 1234 C C . VAL A 1 159 ? 0.304 18.835 -9.795 1.00 88.06 159 VAL A C 1
ATOM 1236 O O . VAL A 1 159 ? -0.102 18.201 -10.770 1.00 88.06 159 VAL A O 1
ATOM 1239 N N . LYS A 1 160 ? 1.244 19.776 -9.910 1.00 86.19 160 LYS A N 1
ATOM 1240 C CA . LYS A 1 160 ? 1.989 19.952 -11.159 1.00 86.19 160 LYS A CA 1
ATOM 1241 C C . LYS A 1 160 ? 2.818 18.698 -11.417 1.00 86.19 160 LYS A C 1
ATOM 1243 O O . LYS A 1 160 ? 3.529 18.258 -10.518 1.00 86.19 160 LYS A O 1
ATOM 1248 N N . CYS A 1 161 ? 2.746 18.171 -12.635 1.00 78.62 161 CYS A N 1
ATOM 1249 C CA . CYS A 1 161 ? 3.673 17.142 -13.078 1.00 78.62 161 CYS A CA 1
ATOM 1250 C C . CYS A 1 161 ? 5.083 17.727 -13.092 1.00 78.62 161 CYS A C 1
ATOM 1252 O O . CYS A 1 161 ? 5.335 18.746 -13.735 1.00 78.62 161 CYS A O 1
ATOM 1254 N N . THR A 1 162 ? 5.969 17.128 -12.312 1.00 70.94 162 THR A N 1
ATOM 1255 C CA . THR A 1 162 ? 7.403 17.414 -12.331 1.00 70.94 162 THR A CA 1
ATOM 1256 C C . THR A 1 162 ? 8.093 16.281 -13.071 1.00 70.94 162 THR A C 1
ATOM 1258 O O . THR A 1 162 ? 7.637 15.151 -12.959 1.00 70.94 162 THR A O 1
ATOM 1261 N N . GLU A 1 163 ? 9.200 16.556 -13.760 1.00 56.41 163 GLU A N 1
ATOM 1262 C CA . GLU A 1 163 ? 9.964 15.576 -14.563 1.00 56.41 163 GLU A CA 1
ATOM 1263 C C . GLU A 1 163 ? 10.553 14.384 -13.763 1.00 56.41 163 GLU A C 1
ATOM 1265 O O . GLU A 1 163 ? 11.303 13.598 -14.320 1.00 56.41 163 GLU A O 1
ATOM 1270 N N . ASN A 1 164 ? 10.234 14.249 -12.467 1.00 43.06 164 ASN A N 1
ATOM 1271 C CA . ASN A 1 164 ? 10.799 13.262 -11.537 1.00 43.06 164 ASN A CA 1
ATOM 1272 C C . ASN A 1 164 ? 9.728 12.502 -10.720 1.00 43.06 164 ASN A C 1
ATOM 1274 O O . ASN A 1 164 ? 9.970 12.201 -9.549 1.00 43.06 164 ASN A O 1
ATOM 1278 N N . PHE A 1 165 ? 8.536 12.270 -11.273 1.00 44.06 165 PHE A N 1
ATOM 1279 C CA . PHE A 1 165 ? 7.664 11.203 -10.761 1.00 44.06 165 PHE A CA 1
ATOM 1280 C C . PHE A 1 165 ? 7.918 9.923 -11.546 1.00 44.06 165 PHE A C 1
ATOM 1282 O O . PHE A 1 165 ? 8.214 10.066 -12.749 1.00 44.06 165 PHE A O 1
#

pLDDT: mean 76.25, std 17.08, range [40.09, 97.44]

Foldseek 3Di:
DDDDDDDDDDDDDDDDPPPPPPPPPPPWDQWDWDPAADPQQKIWIFTKDKFKFWWAADAPVPPPDPCRIKGWTQQVRLCSHDDDPLQVCRSGDMAAAPVDPDPVVRCVQVPHDDDNVFHWDTKIFIFMWGGWMPRSVPDVDHTYTHTPDTPDTHDIGTDDDDPPD